Protein AF-A0A0A2WTF6-F1 (afdb_monomer_lite)

Secondary structure (DSSP, 8-state):
------S-HHHHHHHHHHHHHHHHHHHHHGGGSSSHHHHHHHHHHHHHHHHHHHHHHHHH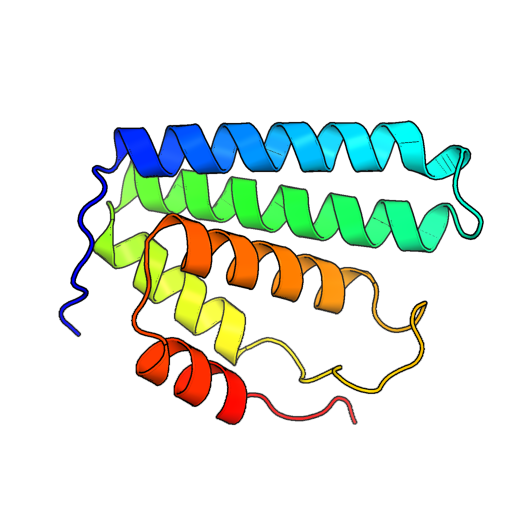-HHHHHHHHHHHHHHS-B-TTS-TTSSHHHHHHHHHHHHHHHHTT--HHHHHHHHHTPPBP-

Structure (mmCIF, N/CA/C/O backbone):
data_AF-A0A0A2WTF6-F1
#
_entry.id   AF-A0A0A2WTF6-F1
#
loop_
_atom_site.group_PDB
_atom_site.id
_atom_site.type_symbol
_atom_site.label_atom_id
_atom_site.label_alt_id
_atom_site.label_comp_id
_atom_site.label_asym_id
_atom_site.label_entity_id
_atom_site.label_seq_id
_atom_site.pdbx_PDB_ins_code
_atom_site.Cartn_x
_atom_site.Cartn_y
_atom_site.Cartn_z
_atom_site.occupancy
_atom_site.B_iso_or_equiv
_atom_site.auth_seq_id
_atom_site.auth_comp_id
_atom_site.auth_asym_id
_atom_site.auth_atom_id
_atom_site.pdbx_PDB_model_num
ATOM 1 N N . MET A 1 1 ? -8.925 -5.329 17.262 1.00 61.53 1 MET A N 1
ATOM 2 C CA . MET A 1 1 ? -7.824 -4.398 17.595 1.00 61.53 1 MET A CA 1
ATOM 3 C C . MET A 1 1 ? -8.378 -3.005 17.417 1.00 61.53 1 MET A C 1
ATOM 5 O O . MET A 1 1 ? -8.997 -2.780 16.392 1.00 61.53 1 MET A O 1
ATOM 9 N N . GLU A 1 2 ? -8.196 -2.115 18.384 1.00 71.44 2 GLU A N 1
ATOM 10 C CA . GLU A 1 2 ? -8.652 -0.728 18.258 1.00 71.44 2 GLU A CA 1
ATOM 11 C C . GLU A 1 2 ? -7.536 0.097 17.601 1.00 71.44 2 GLU A C 1
ATOM 13 O O . GLU A 1 2 ? -6.400 0.121 18.089 1.00 71.44 2 GLU A O 1
ATOM 18 N N . PHE A 1 3 ? -7.826 0.711 16.454 1.00 82.25 3 PHE A N 1
ATOM 19 C CA . PHE A 1 3 ? -6.879 1.565 15.743 1.00 82.25 3 PHE A CA 1
ATOM 20 C C . PHE A 1 3 ? -7.187 3.022 16.073 1.00 82.25 3 PHE A C 1
ATOM 22 O O . PHE A 1 3 ? -8.312 3.477 15.891 1.00 82.25 3 PHE A O 1
ATOM 29 N N . ARG A 1 4 ? -6.187 3.798 16.499 1.00 81.94 4 ARG A N 1
ATOM 30 C CA . ARG A 1 4 ? -6.344 5.256 16.588 1.00 81.94 4 ARG A CA 1
ATOM 31 C C . ARG A 1 4 ? -6.253 5.861 15.189 1.00 81.94 4 ARG A C 1
ATOM 33 O O . ARG A 1 4 ? -5.168 6.227 14.752 1.00 81.94 4 ARG A O 1
ATOM 40 N N . ILE A 1 5 ? -7.387 5.930 14.496 1.00 82.44 5 ILE A N 1
ATOM 41 C CA . ILE A 1 5 ? -7.520 6.557 13.177 1.00 82.44 5 ILE A CA 1
ATOM 42 C C . ILE A 1 5 ? -8.229 7.895 13.368 1.00 82.44 5 ILE A C 1
ATOM 44 O O . ILE A 1 5 ? -9.347 7.942 13.869 1.00 82.44 5 ILE A O 1
ATOM 48 N N . THR A 1 6 ? -7.576 8.989 12.983 1.00 88.31 6 THR A N 1
ATOM 49 C CA . THR A 1 6 ? -8.147 10.342 13.087 1.00 88.31 6 THR A CA 1
ATOM 50 C C . THR A 1 6 ? -8.848 10.798 11.810 1.00 88.31 6 THR A C 1
ATOM 52 O O . THR A 1 6 ? -9.551 11.803 11.838 1.00 88.31 6 THR A O 1
ATOM 55 N N . LEU A 1 7 ? -8.657 10.076 10.701 1.00 94.19 7 LEU A N 1
ATOM 56 C CA . LEU A 1 7 ? -9.278 10.375 9.415 1.00 94.19 7 LEU A CA 1
ATOM 57 C C . LEU A 1 7 ? -10.654 9.724 9.287 1.00 94.19 7 LEU A C 1
ATOM 59 O O . LEU A 1 7 ? -10.848 8.552 9.611 1.00 94.19 7 LEU A O 1
ATOM 63 N N . THR A 1 8 ? -11.585 10.475 8.717 1.00 96.94 8 THR A N 1
ATOM 64 C CA . THR A 1 8 ? -12.895 9.976 8.298 1.00 96.94 8 THR A CA 1
ATOM 65 C C . THR A 1 8 ? -12.785 9.065 7.070 1.00 96.94 8 THR A C 1
ATOM 67 O O . THR A 1 8 ? -11.813 9.120 6.308 1.00 96.94 8 THR A O 1
ATOM 70 N N . THR A 1 9 ? -13.823 8.259 6.816 1.00 97.62 9 THR A N 1
ATOM 71 C CA . THR A 1 9 ? -13.930 7.456 5.585 1.00 97.62 9 THR A CA 1
ATOM 72 C C . THR A 1 9 ? -13.740 8.312 4.332 1.00 97.62 9 THR A C 1
ATOM 74 O O . THR A 1 9 ? -13.001 7.933 3.427 1.00 97.62 9 THR A O 1
ATOM 77 N N . GLU A 1 10 ? -14.361 9.493 4.281 1.00 98.19 10 GLU A N 1
ATOM 78 C CA . GLU A 1 10 ? -14.283 10.390 3.126 1.00 98.19 10 GLU A CA 1
ATOM 79 C C . GLU A 1 10 ? -12.862 10.905 2.874 1.00 98.19 10 GLU A C 1
ATOM 81 O O . GLU A 1 10 ? -12.419 10.961 1.724 1.00 98.19 10 GLU A O 1
ATOM 86 N N . GLU A 1 11 ? -12.127 11.257 3.931 1.00 98.50 11 GLU A N 1
ATOM 87 C CA . GLU A 1 11 ? -10.733 11.699 3.831 1.00 98.50 11 GLU A CA 1
ATOM 88 C C . GLU A 1 11 ? -9.820 10.570 3.356 1.00 98.50 11 GLU A C 1
ATOM 90 O O . GLU A 1 11 ? -9.016 10.779 2.442 1.00 98.50 11 GLU A O 1
ATOM 95 N N . ILE A 1 12 ? -9.993 9.362 3.903 1.00 98.50 12 ILE A N 1
ATOM 96 C CA . ILE A 1 12 ? -9.252 8.167 3.481 1.00 98.50 12 ILE A CA 1
ATOM 97 C C . ILE A 1 12 ? -9.491 7.894 1.994 1.00 98.50 12 ILE A C 1
ATOM 99 O O . ILE A 1 12 ? -8.544 7.761 1.215 1.00 98.50 12 ILE A O 1
ATOM 103 N N . VAL A 1 13 ? -10.753 7.863 1.571 1.00 98.75 13 VAL A N 1
ATOM 104 C CA . VAL A 1 13 ? -11.138 7.599 0.181 1.00 98.75 13 VAL A CA 1
ATOM 105 C C . VAL A 1 13 ? -10.608 8.681 -0.759 1.00 98.75 13 VAL A C 1
ATOM 107 O O . VAL A 1 13 ? -10.114 8.372 -1.848 1.00 98.75 13 VAL A O 1
ATOM 110 N N . ARG A 1 14 ? -10.661 9.955 -0.353 1.00 98.75 14 ARG A N 1
ATOM 111 C CA . ARG A 1 14 ? -10.100 11.075 -1.123 1.00 98.75 14 ARG A CA 1
ATOM 112 C C . ARG A 1 14 ? -8.588 10.924 -1.300 1.00 98.75 14 ARG A C 1
ATOM 114 O O . ARG A 1 14 ? -8.101 11.071 -2.426 1.00 98.75 14 ARG A O 1
ATOM 121 N N . GLY A 1 15 ? -7.864 10.590 -0.231 1.00 98.62 15 GLY A N 1
ATOM 122 C CA . GLY A 1 15 ? -6.421 10.340 -0.263 1.00 98.62 15 GLY A CA 1
ATOM 123 C C . GLY A 1 15 ? -6.052 9.161 -1.167 1.00 98.62 15 GLY A C 1
ATOM 124 O O . GLY A 1 15 ? -5.216 9.294 -2.062 1.00 98.62 15 GLY A O 1
ATOM 125 N N . LEU A 1 16 ? -6.764 8.040 -1.044 1.00 98.81 16 LEU A N 1
ATOM 126 C CA . LEU A 1 16 ? -6.564 6.859 -1.888 1.00 98.81 16 LEU A CA 1
ATOM 127 C C . LEU A 1 16 ? -6.856 7.138 -3.370 1.00 98.81 16 LEU A C 1
ATOM 129 O O . LEU A 1 16 ? -6.086 6.729 -4.241 1.00 98.81 16 LEU A O 1
ATOM 133 N N . LYS A 1 17 ? -7.916 7.896 -3.688 1.00 98.69 17 LYS A N 1
ATOM 134 C CA . LYS A 1 17 ? -8.204 8.343 -5.066 1.00 98.69 17 LYS A CA 1
ATOM 135 C C . LYS A 1 17 ? -7.091 9.241 -5.615 1.00 98.69 17 LYS A C 1
ATOM 137 O O . LYS A 1 17 ? -6.762 9.142 -6.800 1.00 98.69 17 LYS A O 1
ATOM 142 N N . HIS A 1 18 ? -6.497 10.093 -4.778 1.00 98.75 18 HIS A N 1
ATOM 143 C CA . HIS A 1 18 ? -5.346 10.912 -5.155 1.00 98.75 18 HIS A CA 1
ATOM 144 C C . HIS A 1 18 ? -4.107 10.052 -5.454 1.00 98.75 18 HIS A C 1
ATOM 146 O O . HIS A 1 18 ? -3.562 10.149 -6.555 1.00 98.75 18 HIS A O 1
ATOM 152 N N . TYR A 1 19 ? -3.729 9.134 -4.562 1.00 98.81 19 TYR A N 1
ATOM 153 C CA . TYR A 1 19 ? -2.607 8.216 -4.792 1.00 98.81 19 TYR A CA 1
ATOM 154 C C . TYR A 1 19 ? -2.806 7.305 -6.006 1.00 98.81 19 TYR A C 1
ATOM 156 O O . TYR A 1 19 ? -1.882 7.107 -6.797 1.00 98.81 19 TYR A O 1
ATOM 164 N N . ARG A 1 20 ? -4.031 6.819 -6.235 1.00 98.62 20 ARG A N 1
ATOM 165 C CA . ARG A 1 20 ? -4.384 6.051 -7.437 1.00 98.62 20 ARG A CA 1
ATOM 166 C C . ARG A 1 20 ? -4.189 6.860 -8.722 1.00 98.62 20 ARG A C 1
ATOM 168 O O . ARG A 1 20 ? -3.802 6.296 -9.746 1.00 98.62 20 ARG A O 1
ATOM 175 N N . ARG A 1 21 ? -4.458 8.171 -8.693 1.00 98.75 21 ARG A N 1
ATOM 176 C CA . ARG A 1 21 ? -4.220 9.070 -9.834 1.00 98.75 21 ARG A CA 1
ATOM 177 C C . ARG A 1 21 ? -2.727 9.244 -10.103 1.00 98.75 21 ARG A C 1
ATOM 179 O O . ARG A 1 21 ? -2.342 9.151 -11.262 1.00 98.75 21 ARG A O 1
ATOM 186 N N . ILE A 1 22 ? -1.915 9.427 -9.062 1.00 98.62 22 ILE A N 1
ATOM 187 C CA . ILE A 1 22 ? -0.450 9.496 -9.190 1.00 98.62 22 ILE A CA 1
ATOM 188 C C . ILE A 1 22 ? 0.082 8.190 -9.788 1.00 98.62 22 ILE A C 1
ATOM 190 O O . ILE A 1 22 ? 0.763 8.216 -10.802 1.00 98.62 22 ILE A O 1
ATOM 194 N N . ALA A 1 23 ? -0.328 7.035 -9.254 1.00 98.50 23 ALA A N 1
ATOM 195 C CA . ALA A 1 23 ? 0.076 5.737 -9.799 1.00 98.50 23 ALA A CA 1
ATOM 196 C C . ALA A 1 23 ? -0.340 5.563 -11.273 1.00 98.50 23 ALA A C 1
ATOM 198 O O . ALA A 1 23 ? 0.420 5.040 -12.076 1.00 98.50 23 ALA A O 1
ATOM 199 N N . LYS A 1 24 ? -1.521 6.061 -11.673 1.00 98.50 24 LYS A N 1
ATOM 200 C CA . LYS A 1 24 ? -1.923 6.092 -13.091 1.00 98.50 24 LYS A CA 1
ATOM 201 C C . LYS A 1 24 ? -0.983 6.959 -13.938 1.00 98.50 24 LYS A C 1
ATOM 203 O O . LYS A 1 24 ? -0.694 6.586 -15.068 1.00 98.50 24 LYS A O 1
ATOM 208 N N . GLN A 1 25 ? -0.553 8.113 -13.435 1.00 98.62 25 GLN A N 1
ATOM 209 C CA . GLN A 1 25 ? 0.411 8.957 -14.145 1.00 98.62 25 GLN A CA 1
ATOM 210 C C . GLN A 1 25 ? 1.762 8.250 -14.282 1.00 98.62 25 GLN A C 1
ATOM 212 O O . GLN A 1 25 ? 2.339 8.292 -15.362 1.00 98.62 25 GLN A O 1
ATOM 217 N N . ASP A 1 26 ? 2.208 7.537 -13.248 1.00 98.19 26 ASP A N 1
ATOM 218 C CA . ASP A 1 26 ? 3.440 6.744 -13.294 1.00 98.19 26 ASP A CA 1
ATOM 219 C C . ASP A 1 26 ? 3.366 5.643 -14.369 1.00 98.19 26 ASP A C 1
ATOM 221 O O . ASP A 1 26 ? 4.309 5.478 -15.137 1.00 98.19 26 ASP A O 1
ATOM 225 N N . VAL A 1 27 ? 2.219 4.960 -14.511 1.00 98.12 27 VAL A N 1
ATOM 226 C CA . VAL A 1 27 ? 1.980 3.997 -15.610 1.00 98.12 27 VAL A CA 1
ATOM 227 C C . VAL A 1 27 ? 2.123 4.660 -16.981 1.00 98.12 27 VAL A C 1
ATOM 229 O O . VAL A 1 27 ? 2.781 4.118 -17.864 1.00 98.12 27 VAL A O 1
ATOM 232 N N . LEU A 1 28 ? 1.521 5.838 -17.170 1.00 98.25 28 LEU A N 1
ATOM 233 C CA . LEU A 1 28 ? 1.562 6.553 -18.452 1.00 98.25 28 LEU A CA 1
ATOM 234 C C . LEU A 1 28 ? 2.969 7.041 -18.813 1.00 98.25 28 LEU A C 1
ATOM 236 O O . LEU A 1 28 ? 3.284 7.155 -19.993 1.00 98.25 28 LEU A O 1
ATOM 240 N N . ARG A 1 29 ? 3.803 7.313 -17.806 1.00 97.81 29 ARG A N 1
ATOM 241 C CA . ARG A 1 29 ? 5.185 7.780 -17.968 1.00 97.81 29 ARG A CA 1
ATOM 242 C C . ARG A 1 29 ? 6.210 6.652 -18.001 1.00 97.81 29 ARG A C 1
ATOM 244 O O . ARG A 1 29 ? 7.378 6.915 -18.254 1.00 97.81 29 ARG A O 1
ATOM 251 N N . ALA A 1 30 ? 5.798 5.404 -17.778 1.00 97.31 30 ALA A N 1
ATOM 252 C CA . ALA A 1 30 ? 6.695 4.253 -17.794 1.00 97.31 30 ALA A CA 1
ATOM 253 C C . ALA A 1 30 ? 7.571 4.153 -19.066 1.00 97.31 30 ALA A C 1
ATOM 255 O O . ALA A 1 30 ? 8.749 3.844 -18.918 1.00 97.31 30 ALA A O 1
ATOM 256 N N . PRO A 1 31 ? 7.096 4.475 -20.291 1.00 97.81 31 PRO A N 1
ATOM 257 C CA . PRO A 1 31 ? 7.948 4.472 -21.489 1.00 97.81 31 PRO A CA 1
ATOM 258 C C . PRO A 1 31 ? 9.142 5.442 -21.448 1.00 97.81 31 PRO A C 1
ATOM 260 O O . PRO A 1 31 ? 10.071 5.286 -22.233 1.00 97.81 31 PRO A O 1
ATOM 263 N N . GLU A 1 32 ? 9.121 6.438 -20.559 1.00 97.19 32 GLU A N 1
ATOM 264 C CA . GLU A 1 32 ? 10.180 7.443 -20.395 1.00 97.19 32 GLU A CA 1
ATOM 265 C C . GLU A 1 32 ? 11.273 7.000 -19.402 1.00 97.19 32 GLU A C 1
ATOM 267 O O . GLU A 1 32 ? 12.214 7.752 -19.148 1.00 97.19 32 GLU A O 1
ATOM 272 N N . THR A 1 33 ? 11.153 5.814 -18.793 1.00 95.44 33 THR A N 1
ATOM 273 C CA . THR A 1 33 ? 12.066 5.349 -17.738 1.00 95.44 33 THR A CA 1
ATOM 274 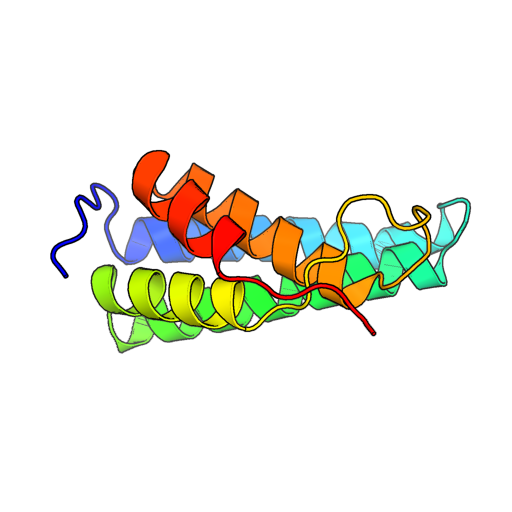C C . THR A 1 33 ? 13.122 4.371 -18.271 1.00 95.44 33 THR A C 1
ATOM 276 O O . THR A 1 33 ? 12.930 3.762 -19.324 1.00 95.44 33 THR A O 1
ATOM 279 N N . PRO A 1 34 ? 14.242 4.160 -17.548 1.00 93.94 34 PRO A N 1
ATOM 280 C CA . PRO A 1 34 ? 15.286 3.220 -17.970 1.00 93.94 34 PRO A CA 1
ATOM 281 C C . PRO A 1 34 ? 14.830 1.756 -18.078 1.00 93.94 34 PRO A C 1
ATOM 283 O O . PRO A 1 34 ? 15.447 0.981 -18.803 1.00 93.94 34 PRO A O 1
ATOM 286 N N . ASN A 1 35 ? 13.768 1.364 -17.361 1.00 95.56 35 ASN A N 1
ATOM 287 C CA . ASN A 1 35 ? 13.199 0.016 -17.420 1.00 95.56 35 ASN A CA 1
ATOM 288 C C . ASN A 1 35 ? 11.658 0.082 -17.468 1.00 95.56 35 ASN A C 1
ATOM 290 O O . ASN A 1 35 ? 10.996 -0.102 -16.439 1.00 95.56 35 ASN A O 1
ATOM 294 N N . PRO A 1 36 ? 11.067 0.366 -18.646 1.00 97.62 36 PRO A N 1
ATOM 295 C CA . PRO A 1 36 ? 9.644 0.677 -18.761 1.00 97.62 36 PRO A CA 1
ATOM 296 C C . PRO A 1 36 ? 8.718 -0.387 -18.176 1.00 97.62 36 PRO A C 1
ATOM 298 O O . PRO A 1 36 ? 7.745 -0.057 -17.502 1.00 97.62 36 PRO A O 1
ATOM 301 N N . GLU A 1 37 ? 9.030 -1.667 -18.381 1.00 97.94 37 GLU A N 1
ATOM 302 C CA . GLU A 1 37 ? 8.189 -2.768 -17.905 1.00 97.94 37 GLU A CA 1
ATOM 303 C C . GLU A 1 37 ? 8.173 -2.858 -16.374 1.00 97.94 37 GLU A C 1
ATOM 305 O O . GLU A 1 37 ? 7.110 -2.987 -15.767 1.00 97.94 37 GLU A O 1
ATOM 310 N N . VAL A 1 38 ? 9.340 -2.731 -15.738 1.00 97.88 38 VAL A N 1
ATOM 311 C CA . VAL A 1 38 ? 9.476 -2.740 -14.272 1.00 97.88 38 VAL A CA 1
ATOM 312 C C . VAL A 1 38 ? 8.712 -1.572 -13.656 1.00 97.88 38 VAL A C 1
ATOM 314 O O . VAL A 1 38 ? 7.929 -1.766 -12.724 1.00 97.88 38 VAL A O 1
ATOM 317 N N . PHE A 1 39 ? 8.877 -0.367 -14.209 1.00 97.88 39 PHE A N 1
ATOM 318 C CA . PHE A 1 39 ? 8.169 0.823 -13.734 1.00 97.88 39 PHE A CA 1
ATOM 319 C C . PHE A 1 39 ? 6.655 0.701 -13.917 1.00 97.88 39 PHE A C 1
ATOM 321 O O . PHE A 1 39 ? 5.901 1.042 -13.001 1.00 97.88 39 PHE A O 1
ATOM 328 N N . ARG A 1 40 ? 6.206 0.179 -15.066 1.00 98.56 40 ARG A N 1
ATOM 329 C CA . ARG A 1 40 ? 4.785 -0.044 -15.339 1.00 98.56 40 ARG A CA 1
ATOM 330 C C . ARG A 1 40 ? 4.181 -1.014 -14.326 1.00 98.56 40 ARG A C 1
ATOM 332 O O . ARG A 1 40 ? 3.230 -0.637 -13.646 1.00 98.56 40 ARG A O 1
ATOM 339 N N . ARG A 1 41 ? 4.771 -2.203 -14.163 1.00 98.62 41 ARG A N 1
ATOM 340 C CA . ARG A 1 41 ? 4.293 -3.248 -13.236 1.00 98.62 41 ARG A CA 1
ATOM 341 C C . ARG A 1 41 ? 4.242 -2.747 -11.792 1.00 98.62 41 ARG A C 1
ATOM 343 O O . ARG A 1 41 ? 3.254 -2.957 -11.091 1.00 98.62 41 ARG A O 1
ATOM 350 N N . HIS A 1 42 ? 5.263 -2.006 -11.359 1.00 98.62 42 HIS A N 1
ATOM 351 C CA . HIS A 1 42 ? 5.285 -1.389 -10.032 1.00 98.62 42 HIS A CA 1
ATOM 352 C C . HIS A 1 42 ? 4.148 -0.367 -9.840 1.00 98.62 42 HIS A C 1
ATOM 354 O O . HIS A 1 42 ? 3.468 -0.350 -8.809 1.00 98.62 42 HIS A O 1
ATOM 360 N N . ALA A 1 43 ? 3.917 0.501 -10.828 1.00 98.69 43 ALA A N 1
ATOM 361 C CA . ALA A 1 43 ? 2.868 1.515 -10.773 1.00 98.69 43 ALA A CA 1
ATOM 362 C C . ALA A 1 43 ? 1.450 0.915 -10.865 1.00 98.69 43 ALA A C 1
ATOM 364 O O . ALA A 1 43 ? 0.544 1.368 -10.158 1.00 98.69 43 ALA A O 1
ATOM 365 N N . GLU A 1 44 ? 1.254 -0.122 -11.678 1.00 98.81 44 GL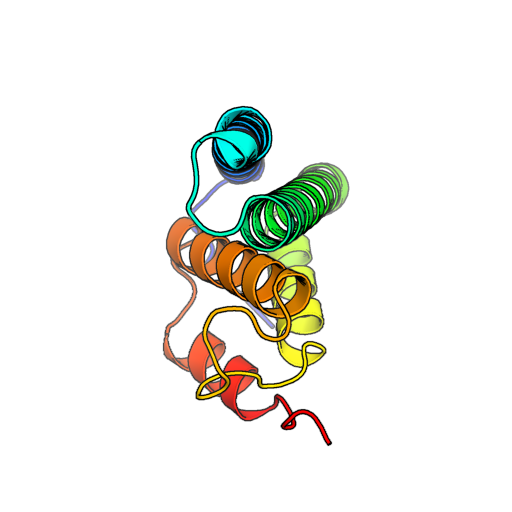U A N 1
ATOM 366 C CA . GLU A 1 44 ? 0.001 -0.882 -11.772 1.00 98.81 44 GLU A CA 1
ATOM 367 C C . GLU A 1 44 ? -0.335 -1.546 -10.437 1.00 98.81 44 GLU A C 1
ATOM 369 O O . GLU A 1 44 ? -1.420 -1.316 -9.898 1.00 98.81 44 GLU A O 1
ATOM 374 N N . ALA A 1 45 ? 0.635 -2.237 -9.837 1.00 98.81 45 ALA A N 1
ATOM 375 C CA . ALA A 1 45 ? 0.491 -2.864 -8.529 1.00 98.81 45 ALA A CA 1
ATOM 376 C C . ALA A 1 45 ? 0.086 -1.857 -7.437 1.00 98.81 45 ALA A C 1
ATOM 378 O O . ALA A 1 45 ? -0.850 -2.098 -6.669 1.00 98.81 45 ALA A O 1
ATOM 379 N N . ARG A 1 46 ? 0.715 -0.671 -7.405 1.00 98.88 46 ARG A N 1
ATOM 380 C CA . ARG A 1 46 ? 0.292 0.412 -6.499 1.00 98.88 46 ARG A CA 1
ATOM 381 C C . ARG A 1 46 ? -1.159 0.818 -6.735 1.00 98.88 46 ARG A C 1
ATOM 383 O O . ARG A 1 46 ? -1.938 0.994 -5.797 1.00 98.88 46 ARG A O 1
ATOM 390 N N . ARG A 1 47 ? -1.521 1.012 -8.004 1.00 98.75 47 ARG A N 1
ATOM 391 C CA . ARG A 1 47 ? -2.843 1.487 -8.416 1.00 98.75 47 ARG A CA 1
ATOM 392 C C . ARG A 1 47 ? -3.951 0.509 -8.026 1.00 98.75 47 ARG A C 1
ATOM 394 O O . ARG A 1 47 ? -5.036 0.964 -7.654 1.00 98.75 47 ARG A O 1
ATOM 401 N N . GLU A 1 48 ? -3.691 -0.790 -8.120 1.00 98.88 48 GLU A N 1
ATOM 402 C CA . GLU A 1 48 ? -4.606 -1.856 -7.704 1.00 98.88 48 GLU A CA 1
ATOM 403 C C . GLU A 1 48 ? -4.823 -1.858 -6.193 1.00 98.88 48 GLU A C 1
ATOM 405 O O . GLU A 1 48 ? -5.972 -1.817 -5.749 1.00 98.88 48 GLU A O 1
ATOM 410 N N . VAL A 1 49 ? -3.745 -1.786 -5.404 1.00 98.88 49 VAL A N 1
ATOM 411 C CA . VAL A 1 49 ? -3.846 -1.698 -3.939 1.00 98.88 49 VAL A CA 1
ATOM 412 C C . VAL A 1 49 ? -4.676 -0.487 -3.525 1.00 98.88 49 VAL A C 1
ATOM 414 O O . VAL A 1 49 ? -5.633 -0.635 -2.770 1.00 98.88 49 VAL A O 1
ATOM 417 N N . TYR A 1 50 ? -4.396 0.705 -4.062 1.00 98.88 50 TYR A N 1
ATOM 418 C CA . TYR A 1 50 ? -5.181 1.897 -3.720 1.00 98.88 50 TYR A CA 1
ATOM 419 C C . TYR A 1 50 ? -6.656 1.779 -4.107 1.00 98.88 50 TYR A C 1
ATOM 421 O O . TYR A 1 50 ? -7.518 2.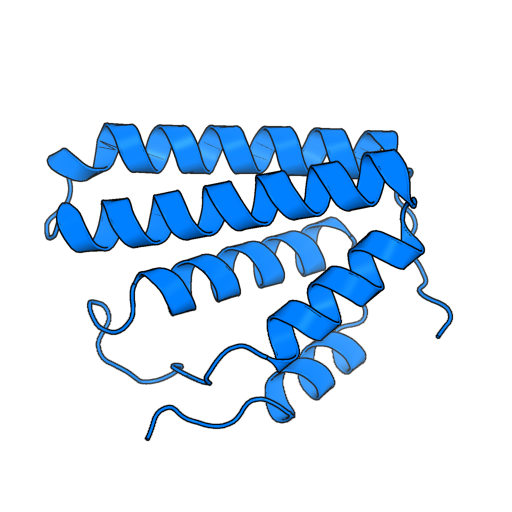272 -3.381 1.00 98.88 50 TYR A O 1
ATOM 429 N N . ALA A 1 51 ? -6.959 1.140 -5.241 1.00 98.81 51 ALA A N 1
ATOM 430 C CA . ALA A 1 51 ? -8.339 0.892 -5.643 1.00 98.81 51 ALA A CA 1
ATOM 431 C C . ALA A 1 51 ? -9.046 -0.028 -4.642 1.00 98.81 51 ALA A C 1
ATOM 433 O O . ALA A 1 51 ? -10.170 0.269 -4.240 1.00 98.81 51 ALA A O 1
ATOM 434 N N . LYS A 1 52 ? -8.372 -1.095 -4.202 1.00 98.81 52 LYS A N 1
ATOM 435 C CA . LYS A 1 52 ? -8.950 -2.054 -3.266 1.00 98.81 52 LYS A CA 1
ATOM 436 C C . LYS A 1 52 ? -9.134 -1.471 -1.867 1.00 98.81 52 LYS A C 1
ATOM 438 O O . LYS A 1 52 ? -10.188 -1.653 -1.272 1.00 98.81 52 LYS A O 1
ATOM 443 N N . LEU A 1 53 ? -8.158 -0.710 -1.373 1.00 98.81 53 LEU A N 1
ATOM 444 C CA . LEU A 1 53 ? -8.286 0.005 -0.103 1.00 98.81 53 LEU A CA 1
ATOM 445 C C . LEU A 1 53 ? -9.445 1.008 -0.137 1.00 98.81 53 LEU A C 1
ATOM 447 O O . LEU A 1 53 ? -10.178 1.118 0.838 1.00 98.81 53 LEU A O 1
ATOM 451 N N . ALA A 1 54 ? -9.639 1.715 -1.257 1.00 98.69 54 ALA A N 1
ATOM 452 C CA . ALA A 1 54 ? -10.743 2.664 -1.381 1.00 98.69 54 ALA A CA 1
ATOM 453 C C . ALA A 1 54 ? -12.095 1.943 -1.345 1.00 98.69 54 ALA A C 1
ATOM 455 O O . ALA A 1 54 ? -12.998 2.401 -0.658 1.00 98.69 54 ALA A O 1
ATOM 456 N N . GLU A 1 55 ? -12.206 0.799 -2.024 1.00 98.75 55 GLU A N 1
ATOM 457 C CA . GLU A 1 55 ? -13.408 -0.039 -1.997 1.00 98.75 55 GLU A CA 1
ATOM 458 C C . GLU A 1 55 ? -13.739 -0.520 -0.575 1.00 98.75 55 GLU A C 1
ATOM 460 O O . GLU A 1 55 ? -14.886 -0.409 -0.147 1.00 98.75 55 GLU A O 1
ATOM 465 N N . VAL A 1 56 ? -12.746 -1.028 0.165 1.00 98.75 56 VAL A N 1
ATOM 466 C CA . VAL A 1 56 ? -12.943 -1.497 1.549 1.00 98.75 56 VAL A CA 1
ATOM 467 C C . VAL A 1 56 ? -13.318 -0.330 2.461 1.00 98.75 56 VAL A C 1
ATOM 469 O O . VAL A 1 56 ? -14.267 -0.441 3.229 1.00 98.75 56 VAL A O 1
ATOM 472 N N . ALA A 1 57 ? -12.642 0.816 2.344 1.00 98.25 57 ALA A N 1
ATOM 473 C CA . ALA A 1 57 ? -12.974 1.998 3.136 1.00 98.25 57 ALA A CA 1
ATOM 474 C C . ALA A 1 57 ? -14.409 2.483 2.869 1.00 98.25 57 ALA A C 1
ATOM 476 O O . ALA A 1 57 ? -15.136 2.769 3.816 1.00 98.25 57 ALA A O 1
ATOM 477 N N . GLU A 1 58 ? -14.830 2.548 1.599 1.00 98.25 58 GLU A N 1
ATOM 478 C CA . GLU A 1 58 ? -16.187 2.963 1.211 1.00 98.25 58 GLU A CA 1
ATOM 479 C C . GLU A 1 58 ? -17.265 2.004 1.744 1.00 98.25 58 GLU A C 1
ATOM 481 O O . GLU A 1 58 ? -18.343 2.460 2.119 1.00 98.25 58 GLU A O 1
ATOM 486 N N . LYS A 1 59 ? -16.992 0.693 1.787 1.00 98.38 59 LYS A N 1
ATOM 487 C CA . LYS A 1 59 ? -17.972 -0.330 2.191 1.00 98.38 59 LYS A CA 1
ATOM 488 C C . LYS A 1 59 ? -18.012 -0.602 3.692 1.00 98.38 59 LYS A C 1
ATOM 490 O O . LYS A 1 59 ? -19.086 -0.831 4.239 1.00 98.38 59 LYS A O 1
ATOM 495 N N . GLU A 1 60 ? -16.851 -0.630 4.332 1.00 97.88 60 GLU A N 1
ATOM 496 C CA . GLU A 1 60 ? -16.667 -1.209 5.669 1.00 97.88 60 GLU A CA 1
ATOM 497 C C . GLU A 1 60 ? -16.082 -0.203 6.672 1.00 97.88 60 GLU A C 1
ATOM 499 O O . GLU A 1 60 ? -16.054 -0.458 7.875 1.00 97.88 60 GLU A O 1
ATOM 504 N N . GLY A 1 61 ? -15.658 0.972 6.201 1.00 96.38 61 GLY A N 1
ATOM 505 C CA . GLY A 1 61 ? -15.192 2.065 7.044 1.00 96.38 61 GLY A CA 1
ATOM 506 C C . GLY A 1 61 ? -13.708 1.999 7.433 1.00 96.38 61 GLY A C 1
ATOM 507 O O . GLY A 1 61 ? -12.951 1.151 6.947 1.00 96.38 61 GLY A O 1
ATOM 508 N N . PRO A 1 62 ? -13.256 2.935 8.292 1.00 96.38 62 PRO A N 1
ATOM 509 C CA . PRO A 1 62 ? -11.836 3.189 8.534 1.00 96.38 62 PRO A CA 1
ATOM 510 C C . PRO A 1 62 ? -11.099 2.023 9.199 1.00 96.38 62 PRO A C 1
ATOM 512 O O . PRO A 1 62 ? -10.009 1.657 8.774 1.00 96.38 62 PRO A O 1
ATOM 515 N N . GLU A 1 63 ? -11.680 1.407 10.227 1.00 95.94 63 GLU A N 1
ATOM 516 C CA . GLU A 1 63 ? -11.018 0.309 10.942 1.00 95.94 63 GLU A CA 1
ATOM 517 C C . GLU A 1 63 ? -10.836 -0.927 10.056 1.00 95.94 63 GLU A C 1
ATOM 519 O O . GLU A 1 63 ? -9.765 -1.540 10.058 1.00 95.94 63 GLU A O 1
ATOM 524 N N . ALA A 1 64 ? -11.850 -1.250 9.248 1.00 97.00 64 ALA A N 1
ATOM 525 C CA . ALA A 1 64 ? -11.824 -2.388 8.339 1.00 97.00 64 ALA A CA 1
ATOM 526 C C . ALA A 1 64 ? -10.732 -2.241 7.273 1.00 97.00 64 ALA A C 1
ATOM 528 O O . ALA A 1 64 ? -9.955 -3.171 7.055 1.00 97.00 64 ALA A O 1
ATOM 529 N N . VAL A 1 65 ? -10.591 -1.058 6.661 1.00 98.31 65 VAL A N 1
ATOM 530 C CA . VAL A 1 65 ? -9.529 -0.834 5.665 1.00 98.31 65 VAL A CA 1
ATOM 531 C C . VAL A 1 65 ? -8.129 -0.913 6.280 1.00 98.31 65 VAL A C 1
ATOM 533 O O . VAL A 1 65 ? -7.206 -1.402 5.627 1.00 98.31 65 VAL A O 1
ATOM 536 N N . VAL A 1 66 ? -7.948 -0.499 7.540 1.00 97.94 66 VAL A N 1
ATOM 537 C CA . VAL A 1 66 ? -6.657 -0.637 8.236 1.00 97.94 66 VAL A CA 1
ATOM 538 C C . VAL A 1 66 ? -6.336 -2.093 8.535 1.00 97.94 66 VAL A C 1
ATOM 540 O O . VAL A 1 66 ? -5.212 -2.530 8.273 1.00 97.94 66 VAL A O 1
ATOM 543 N N . GLN A 1 67 ? -7.311 -2.854 9.034 1.00 97.75 67 GLN A N 1
ATOM 544 C CA . GLN A 1 67 ? -7.145 -4.287 9.260 1.00 97.75 67 GLN A CA 1
ATOM 545 C C . GLN A 1 67 ? -6.802 -5.006 7.948 1.00 97.75 67 GLN A C 1
ATOM 547 O O . GLN A 1 67 ? -5.798 -5.716 7.891 1.00 97.75 67 GLN A O 1
ATOM 552 N N . TYR A 1 68 ? -7.564 -4.741 6.884 1.00 98.50 68 TYR A N 1
ATOM 553 C CA . TYR A 1 68 ? -7.325 -5.293 5.553 1.00 98.50 68 TYR A CA 1
ATOM 554 C C . TYR A 1 68 ? -5.920 -4.949 5.032 1.00 98.50 68 TYR A C 1
ATOM 556 O O . TYR A 1 68 ? -5.194 -5.822 4.559 1.00 98.50 68 TYR A O 1
ATOM 564 N N . ALA A 1 69 ? -5.490 -3.688 5.158 1.00 98.50 69 ALA A N 1
ATOM 565 C CA . ALA A 1 69 ? -4.159 -3.263 4.732 1.00 98.50 69 ALA A CA 1
ATOM 566 C C . ALA A 1 69 ? -3.042 -3.982 5.507 1.00 98.50 69 ALA A C 1
ATOM 568 O O . ALA A 1 69 ? -2.035 -4.372 4.918 1.00 98.50 69 ALA A O 1
ATOM 569 N N . LEU A 1 70 ? -3.209 -4.183 6.818 1.00 98.31 70 LEU A N 1
ATOM 570 C CA . LEU A 1 70 ? -2.246 -4.905 7.652 1.00 98.31 70 LEU A CA 1
ATOM 571 C C . LEU A 1 70 ? -2.172 -6.393 7.307 1.00 98.31 70 LEU A C 1
ATOM 573 O O . LEU A 1 70 ? -1.080 -6.957 7.292 1.00 98.31 70 LEU A O 1
ATOM 577 N N . GLU A 1 71 ? -3.308 -7.033 7.044 1.00 98.06 71 GLU A N 1
ATOM 578 C CA . GLU A 1 71 ? -3.363 -8.428 6.600 1.00 98.06 71 GLU A CA 1
ATOM 579 C C . GLU A 1 71 ? -2.683 -8.605 5.246 1.00 98.06 71 GLU A C 1
ATOM 581 O O . GLU A 1 71 ? -1.784 -9.440 5.120 1.00 98.06 71 GLU A O 1
ATOM 586 N N . LEU A 1 72 ? -3.025 -7.751 4.275 1.00 98.25 72 LEU A N 1
ATOM 587 C CA . LEU A 1 72 ? -2.380 -7.751 2.969 1.00 98.25 72 LEU A CA 1
ATOM 588 C C . LEU A 1 72 ? -0.869 -7.548 3.117 1.00 98.25 72 LEU A C 1
ATOM 590 O O . LEU A 1 72 ? -0.092 -8.336 2.587 1.00 98.25 72 LEU A O 1
ATOM 594 N N . TYR A 1 73 ? -0.434 -6.571 3.912 1.00 98.12 73 TYR A N 1
ATOM 595 C CA . TYR A 1 73 ? 0.986 -6.298 4.129 1.00 98.12 73 TYR A CA 1
ATOM 596 C C . TYR A 1 73 ? 1.743 -7.482 4.742 1.00 98.12 73 TYR A C 1
ATOM 598 O O . TYR A 1 73 ? 2.837 -7.808 4.288 1.00 98.12 73 TYR A O 1
ATOM 606 N N . ARG A 1 74 ? 1.161 -8.165 5.737 1.00 97.69 74 ARG A N 1
ATOM 607 C CA . ARG A 1 74 ? 1.752 -9.374 6.343 1.00 97.69 74 ARG A CA 1
ATOM 608 C C . ARG A 1 74 ? 1.857 -10.535 5.355 1.00 97.69 74 ARG A C 1
ATOM 610 O O . ARG A 1 74 ? 2.760 -11.353 5.495 1.00 97.69 74 ARG A O 1
ATOM 617 N N . SER A 1 75 ? 0.943 -10.610 4.387 1.00 96.81 75 SER A N 1
ATOM 618 C CA . SER A 1 75 ? 0.940 -11.661 3.366 1.00 96.81 75 SER A CA 1
ATOM 619 C C . SER A 1 75 ? 2.002 -11.465 2.277 1.00 96.81 75 SER A C 1
ATOM 621 O O . SER A 1 75 ? 2.348 -12.423 1.590 1.00 96.81 75 SER A O 1
ATOM 623 N N . LEU A 1 76 ? 2.550 -10.251 2.128 1.00 96.94 76 LEU A N 1
ATOM 624 C CA . LEU A 1 76 ? 3.553 -9.968 1.104 1.00 96.94 76 LEU A CA 1
ATOM 625 C C . LEU A 1 76 ? 4.902 -10.618 1.434 1.00 96.94 76 LEU A C 1
ATOM 627 O O . LEU A 1 76 ? 5.420 -10.405 2.538 1.00 96.94 76 LEU A O 1
ATOM 631 N N . PRO A 1 77 ? 5.554 -11.286 0.465 1.00 96.56 77 PRO A N 1
ATOM 632 C CA . PRO A 1 77 ? 6.934 -11.721 0.623 1.00 96.56 77 PRO A CA 1
ATOM 633 C C . PRO A 1 77 ? 7.862 -10.546 0.953 1.00 96.56 77 PRO A C 1
ATOM 635 O O . PRO A 1 77 ? 7.701 -9.431 0.452 1.00 96.56 77 PRO A O 1
ATOM 638 N N . PHE A 1 78 ? 8.839 -10.777 1.819 1.00 95.38 78 PHE A N 1
ATOM 639 C CA . PHE A 1 78 ? 9.844 -9.803 2.214 1.00 95.38 78 PHE A CA 1
ATOM 640 C C . PHE A 1 78 ? 10.937 -9.744 1.142 1.00 95.38 78 PHE A C 1
ATOM 642 O O . PHE A 1 78 ? 11.789 -10.622 1.054 1.00 95.38 78 PHE A O 1
ATOM 649 N N . VAL A 1 79 ? 10.900 -8.692 0.322 1.00 95.50 79 VAL A N 1
ATOM 650 C CA . VAL A 1 79 ? 11.808 -8.496 -0.827 1.00 95.50 79 VAL A CA 1
ATOM 651 C C . VAL A 1 79 ? 12.802 -7.347 -0.614 1.00 95.50 79 VAL A C 1
ATOM 653 O O . VAL A 1 79 ? 13.505 -6.941 -1.542 1.00 95.50 79 VAL A O 1
ATOM 656 N N . THR A 1 80 ? 12.885 -6.794 0.602 1.00 89.12 80 THR A N 1
ATOM 657 C CA . THR A 1 80 ? 13.888 -5.767 0.931 1.00 89.12 80 THR A CA 1
ATOM 658 C C . THR A 1 80 ? 15.296 -6.348 0.760 1.00 89.12 80 THR A C 1
ATOM 660 O O . THR A 1 80 ? 15.588 -7.416 1.289 1.00 89.12 80 THR A O 1
ATOM 663 N N . GLY A 1 81 ? 16.173 -5.630 0.054 1.00 90.88 81 GLY A N 1
ATOM 664 C CA . GLY A 1 81 ? 17.548 -6.063 -0.228 1.00 90.88 81 GLY A CA 1
ATOM 665 C C . GLY A 1 81 ? 17.722 -6.820 -1.550 1.00 90.88 81 GLY A C 1
ATOM 666 O O . GLY A 1 81 ? 18.851 -7.096 -1.937 1.00 90.88 81 GLY A O 1
ATOM 667 N N . THR A 1 82 ? 16.632 -7.116 -2.266 1.00 95.06 82 THR A N 1
ATOM 668 C CA . THR A 1 82 ? 16.690 -7.651 -3.639 1.00 95.06 82 THR A CA 1
ATOM 669 C C . THR A 1 82 ? 17.032 -6.548 -4.661 1.00 95.06 82 THR A C 1
ATOM 671 O O . THR A 1 82 ? 16.751 -5.374 -4.380 1.00 95.06 82 THR A O 1
ATOM 674 N N . PRO A 1 83 ? 17.597 -6.888 -5.844 1.00 95.56 83 PRO A N 1
ATOM 675 C CA . PRO A 1 83 ? 17.882 -5.929 -6.922 1.00 95.56 83 PRO A CA 1
ATOM 676 C C . PRO A 1 83 ? 16.675 -5.062 -7.270 1.00 95.56 83 PRO A C 1
ATOM 678 O O . PRO A 1 83 ? 15.549 -5.534 -7.152 1.00 95.56 83 PRO A O 1
ATOM 681 N N . GLU A 1 84 ? 16.880 -3.807 -7.678 1.00 88.44 84 GLU A N 1
ATOM 682 C CA . GLU A 1 84 ? 15.806 -2.818 -7.880 1.00 88.44 84 GLU A CA 1
ATOM 683 C C . GLU A 1 84 ? 14.688 -3.319 -8.806 1.00 88.44 84 GLU A C 1
ATOM 685 O O . GLU A 1 84 ? 13.512 -3.222 -8.454 1.00 88.44 84 GLU A O 1
ATOM 690 N N . ASP A 1 85 ? 15.067 -3.945 -9.915 1.00 94.12 85 ASP A N 1
ATOM 691 C CA . ASP A 1 85 ? 14.198 -4.514 -10.944 1.00 94.12 85 ASP A CA 1
ATOM 692 C C . ASP A 1 85 ? 13.548 -5.854 -10.565 1.00 94.12 85 ASP A C 1
ATOM 694 O O . ASP A 1 85 ? 12.612 -6.297 -11.235 1.00 94.12 85 ASP A O 1
ATOM 698 N N . ALA A 1 86 ? 13.989 -6.487 -9.476 1.00 95.75 86 ALA A N 1
ATOM 699 C CA . ALA A 1 86 ? 13.389 -7.712 -8.972 1.00 95.75 86 ALA A CA 1
ATOM 700 C C . ALA A 1 86 ? 12.045 -7.438 -8.277 1.00 95.75 86 ALA A C 1
ATOM 702 O O . ALA A 1 86 ? 11.911 -6.508 -7.476 1.00 95.75 86 ALA A O 1
ATOM 703 N N . TYR A 1 87 ? 11.067 -8.309 -8.540 1.00 97.50 87 TYR A N 1
ATOM 704 C CA . TYR A 1 87 ? 9.737 -8.313 -7.915 1.00 97.50 87 TYR A CA 1
ATOM 705 C C . TYR A 1 87 ? 9.000 -6.954 -7.952 1.00 97.50 87 TYR A C 1
ATOM 707 O O . TYR A 1 87 ? 8.529 -6.491 -6.904 1.00 97.50 87 TYR A O 1
ATOM 715 N N . PRO A 1 88 ? 8.880 -6.296 -9.125 1.00 97.75 88 PRO A N 1
ATOM 716 C CA . PRO A 1 88 ? 8.322 -4.948 -9.218 1.00 97.75 88 PRO A CA 1
ATOM 717 C C . PRO A 1 88 ? 6.899 -4.848 -8.664 1.00 97.75 88 PRO A C 1
ATOM 719 O O . PRO A 1 88 ? 6.566 -3.848 -8.030 1.00 97.75 88 PRO A O 1
ATOM 722 N N . GLU A 1 89 ? 6.070 -5.883 -8.820 1.00 98.38 89 GLU A N 1
ATOM 723 C CA . GLU A 1 89 ? 4.718 -5.891 -8.260 1.00 98.38 89 GLU A CA 1
ATOM 724 C C . GLU A 1 89 ? 4.714 -5.963 -6.742 1.00 98.38 89 GLU A C 1
ATOM 726 O O . GLU A 1 89 ? 4.008 -5.183 -6.111 1.00 98.38 89 GLU A O 1
ATOM 731 N N . ILE A 1 90 ? 5.508 -6.856 -6.140 1.00 98.25 90 ILE A N 1
ATOM 732 C CA . ILE A 1 90 ? 5.563 -6.996 -4.676 1.00 98.25 90 ILE A CA 1
ATOM 733 C C . ILE A 1 90 ? 6.043 -5.680 -4.063 1.00 98.25 90 ILE A C 1
ATOM 735 O O . ILE A 1 90 ? 5.446 -5.187 -3.106 1.00 98.25 90 ILE A O 1
ATOM 739 N N . LYS A 1 91 ? 7.071 -5.066 -4.660 1.00 98.25 91 LYS A N 1
ATOM 740 C CA . LYS A 1 91 ? 7.575 -3.754 -4.237 1.00 98.25 91 LYS A CA 1
ATOM 741 C C . LYS A 1 91 ? 6.542 -2.646 -4.423 1.00 98.25 91 LYS A C 1
ATOM 743 O O . LYS A 1 91 ? 6.409 -1.796 -3.547 1.00 98.25 91 LYS A O 1
ATOM 748 N N . GLY A 1 92 ? 5.765 -2.682 -5.506 1.00 98.44 92 GLY A N 1
ATOM 749 C CA . GLY A 1 92 ? 4.666 -1.747 -5.741 1.00 98.44 92 GLY A CA 1
ATOM 750 C C . GLY A 1 92 ? 3.549 -1.879 -4.705 1.00 98.44 92 GLY A C 1
ATOM 751 O O . GLY A 1 92 ? 3.085 -0.874 -4.164 1.00 98.44 92 GLY A O 1
ATOM 752 N N . GLN A 1 93 ? 3.151 -3.108 -4.370 1.00 98.75 93 GLN A N 1
ATOM 753 C CA . GLN A 1 93 ? 2.149 -3.376 -3.334 1.00 98.75 93 GLN A CA 1
ATOM 754 C C . GLN A 1 93 ? 2.644 -2.930 -1.953 1.00 98.75 93 GLN A C 1
ATOM 756 O O . GLN A 1 93 ? 1.932 -2.216 -1.245 1.00 98.75 93 GLN A O 1
ATOM 761 N N . GLU A 1 94 ? 3.886 -3.274 -1.598 1.00 98.31 94 GLU A N 1
ATOM 762 C CA . GLU A 1 94 ? 4.545 -2.817 -0.371 1.00 98.31 94 GLU A CA 1
ATOM 763 C C . GLU A 1 94 ? 4.586 -1.286 -0.299 1.00 98.31 94 GLU A C 1
ATOM 765 O O . GLU A 1 94 ? 4.171 -0.708 0.705 1.00 98.31 94 GLU A O 1
ATOM 770 N N . ASN A 1 95 ? 5.000 -0.616 -1.377 1.00 98.50 95 ASN A N 1
ATOM 771 C CA . ASN A 1 95 ? 5.050 0.841 -1.435 1.00 98.50 95 ASN A CA 1
ATOM 772 C C . ASN A 1 95 ? 3.666 1.481 -1.254 1.00 98.50 95 ASN A C 1
ATOM 774 O O . ASN A 1 95 ? 3.532 2.472 -0.535 1.00 98.50 95 ASN A O 1
ATOM 778 N N . ALA A 1 96 ? 2.626 0.914 -1.869 1.00 98.81 96 ALA A N 1
ATOM 779 C CA . ALA A 1 96 ? 1.270 1.420 -1.706 1.00 98.81 96 ALA A CA 1
ATOM 780 C C . ALA A 1 96 ? 0.775 1.318 -0.262 1.00 98.81 96 ALA A C 1
ATOM 782 O O . ALA A 1 96 ? 0.197 2.278 0.251 1.00 98.81 96 ALA A O 1
ATOM 783 N N . LEU A 1 97 ? 1.040 0.189 0.396 1.00 98.75 97 LEU A N 1
ATOM 784 C CA . LEU A 1 97 ? 0.658 -0.044 1.788 1.00 98.75 97 LEU A CA 1
ATOM 785 C C . LEU A 1 97 ? 1.435 0.859 2.748 1.00 98.75 97 LEU A C 1
ATOM 787 O O . LEU A 1 97 ? 0.828 1.469 3.622 1.00 98.75 97 LEU A O 1
ATOM 791 N N . GLU A 1 98 ? 2.742 1.032 2.545 1.00 98.31 98 GLU A N 1
ATOM 792 C CA . GLU A 1 98 ? 3.558 1.958 3.340 1.00 98.31 98 GLU A CA 1
ATOM 793 C C . GLU A 1 98 ? 3.058 3.402 3.225 1.00 98.31 98 GLU A C 1
ATOM 795 O O . GLU A 1 98 ? 2.869 4.077 4.239 1.00 98.31 98 GLU A O 1
ATOM 800 N N . ASN A 1 99 ? 2.756 3.861 2.007 1.00 98.69 99 ASN A N 1
ATOM 801 C CA . ASN A 1 99 ? 2.174 5.186 1.786 1.00 98.69 99 ASN A CA 1
ATOM 802 C C . ASN A 1 99 ? 0.796 5.323 2.449 1.00 98.69 99 ASN A C 1
ATOM 804 O O . ASN A 1 99 ? 0.489 6.367 3.022 1.00 98.69 99 ASN A O 1
ATOM 808 N N . PHE A 1 100 ? -0.031 4.275 2.409 1.00 98.62 100 PHE A N 1
ATOM 809 C CA . PHE A 1 100 ? -1.320 4.267 3.096 1.00 98.62 100 PHE A CA 1
ATOM 810 C C . PHE A 1 100 ? -1.159 4.365 4.619 1.00 98.62 100 PHE A C 1
ATOM 812 O O . PHE A 1 100 ? -1.822 5.190 5.243 1.00 98.62 100 PHE A O 1
ATOM 819 N N . PHE A 1 101 ? -0.244 3.596 5.217 1.00 98.12 101 PHE A N 1
ATOM 820 C CA . PHE A 1 101 ? 0.036 3.651 6.655 1.00 98.12 101 PHE A CA 1
ATOM 821 C C . PHE A 1 101 ? 0.530 5.027 7.103 1.00 98.12 101 PHE A C 1
ATOM 823 O O . PHE A 1 101 ? 0.138 5.497 8.170 1.00 98.12 101 PHE A O 1
ATOM 830 N N . LEU A 1 102 ? 1.355 5.686 6.284 1.00 97.25 102 LEU A N 1
ATOM 831 C CA . LEU A 1 102 ? 1.778 7.064 6.528 1.00 97.25 102 LEU A CA 1
ATOM 832 C C . LEU A 1 102 ? 0.595 8.035 6.465 1.00 97.25 102 LEU A C 1
ATOM 834 O O . LEU A 1 102 ? 0.444 8.861 7.360 1.00 97.25 102 LEU A O 1
ATOM 838 N N . MET A 1 103 ? -0.260 7.908 5.446 1.00 97.38 103 MET A N 1
ATOM 839 C CA . MET A 1 103 ? -1.429 8.771 5.252 1.00 97.38 103 MET A CA 1
ATOM 840 C C . MET A 1 103 ? -2.383 8.742 6.452 1.00 97.38 103 MET A C 1
ATOM 842 O O . MET A 1 103 ? -2.854 9.792 6.871 1.00 97.38 103 MET A O 1
ATOM 846 N N . ILE A 1 104 ? -2.653 7.562 7.016 1.00 96.69 104 ILE A N 1
ATOM 847 C CA . ILE A 1 104 ? -3.565 7.408 8.164 1.00 96.69 104 ILE A CA 1
ATOM 848 C C . ILE A 1 104 ? -2.893 7.631 9.526 1.00 96.69 104 ILE A C 1
ATOM 850 O O . ILE A 1 104 ? -3.561 7.519 10.552 1.00 96.69 104 ILE A O 1
ATOM 854 N N . GLY A 1 105 ? -1.579 7.878 9.559 1.00 95.94 105 GLY A N 1
ATOM 855 C CA . GLY A 1 105 ? -0.826 8.020 10.805 1.00 95.94 105 GLY A CA 1
ATOM 85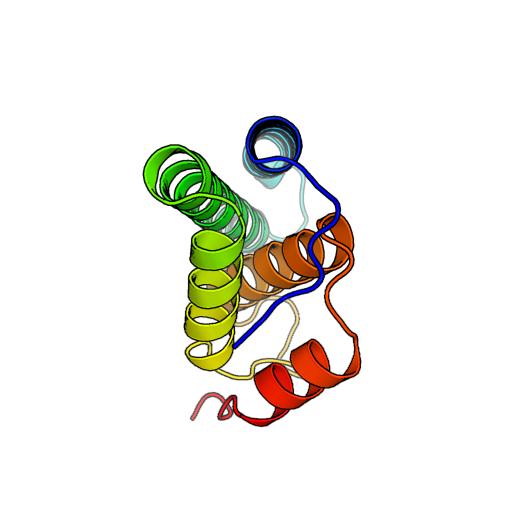6 C C . GLY A 1 105 ? -0.753 6.735 11.639 1.00 95.94 105 GLY A C 1
ATOM 857 O O . GLY A 1 105 ? -0.837 6.799 12.865 1.00 95.94 105 GLY A O 1
ATOM 858 N N . LEU A 1 106 ? -0.615 5.567 10.998 1.00 96.06 106 LEU A N 1
ATOM 859 C CA . LEU A 1 106 ? -0.556 4.280 11.698 1.00 96.06 106 LEU A CA 1
ATOM 860 C C . LEU A 1 106 ? 0.599 4.252 12.713 1.00 96.06 106 LEU A C 1
ATOM 862 O O . LEU A 1 106 ? 1.719 4.659 12.397 1.00 96.06 106 LEU A O 1
ATOM 866 N N . ASP A 1 107 ? 0.351 3.684 13.900 1.00 95.19 107 ASP A N 1
ATOM 867 C CA . ASP A 1 107 ? 1.378 3.495 14.931 1.00 95.19 107 ASP A CA 1
ATOM 868 C C . ASP A 1 107 ? 2.635 2.805 14.342 1.00 95.19 107 ASP A C 1
ATOM 870 O O . ASP A 1 107 ? 2.556 1.663 13.858 1.00 95.19 107 ASP A O 1
ATOM 874 N N . PRO A 1 108 ? 3.820 3.448 14.416 1.00 93.94 108 PRO A N 1
ATOM 875 C CA . PRO A 1 108 ? 5.070 2.882 13.922 1.00 93.94 108 PRO A CA 1
ATOM 876 C C . PRO A 1 108 ? 5.410 1.507 14.507 1.00 93.94 108 PRO A C 1
ATOM 878 O O . PRO A 1 108 ? 6.044 0.694 13.827 1.00 93.94 108 PRO A O 1
ATOM 881 N N . LYS A 1 109 ? 5.007 1.221 15.753 1.00 95.12 109 LYS A N 1
ATOM 882 C CA . LYS A 1 109 ? 5.197 -0.090 16.383 1.00 95.12 109 LYS A CA 1
ATOM 883 C C . LYS A 1 109 ? 4.382 -1.147 15.654 1.00 95.12 109 LYS A C 1
ATOM 885 O O . LYS A 1 109 ? 4.942 -2.173 15.282 1.00 95.12 109 LYS A O 1
ATOM 890 N N . LEU A 1 110 ? 3.101 -0.888 15.400 1.00 94.75 110 LEU A N 1
ATOM 891 C CA . LEU A 1 110 ? 2.227 -1.835 14.714 1.00 94.75 110 LEU A CA 1
ATOM 892 C C . LEU A 1 110 ? 2.706 -2.110 13.286 1.00 94.75 110 LEU A C 1
ATOM 894 O O . LEU A 1 110 ? 2.800 -3.268 12.877 1.00 94.75 110 LEU A O 1
ATOM 898 N N . ARG A 1 111 ? 3.100 -1.055 12.566 1.00 95.00 111 ARG A N 1
ATOM 899 C CA . ARG A 1 111 ? 3.706 -1.171 11.235 1.00 95.00 111 ARG A CA 1
ATOM 900 C C . ARG A 1 111 ? 4.963 -2.045 11.253 1.00 95.00 111 ARG A C 1
ATOM 902 O O . ARG A 1 111 ? 5.115 -2.941 10.425 1.00 95.00 111 ARG A O 1
ATOM 909 N N . ARG A 1 112 ? 5.860 -1.824 12.221 1.00 95.50 112 ARG A N 1
ATOM 910 C CA . ARG A 1 112 ? 7.100 -2.603 12.369 1.00 95.50 112 ARG A CA 1
ATOM 911 C C . ARG A 1 112 ? 6.828 -4.072 12.683 1.00 95.50 112 ARG A C 1
ATOM 913 O O . ARG A 1 112 ? 7.494 -4.930 12.113 1.00 95.50 112 ARG A O 1
ATOM 920 N N . GLU A 1 113 ? 5.879 -4.367 13.565 1.00 96.06 113 GLU A N 1
ATOM 921 C CA . GLU A 1 113 ? 5.524 -5.754 13.886 1.00 96.06 113 GLU A CA 1
ATOM 922 C C . GLU A 1 113 ? 4.887 -6.466 12.685 1.00 96.06 113 GLU A C 1
ATOM 924 O O . GLU A 1 113 ? 5.244 -7.603 12.389 1.00 96.06 113 GLU A O 1
ATOM 929 N N . ALA A 1 114 ? 4.032 -5.781 11.916 1.00 95.94 114 ALA A N 1
ATOM 930 C CA . ALA A 1 114 ? 3.501 -6.329 10.669 1.00 95.94 114 ALA A CA 1
ATOM 931 C C . ALA A 1 114 ? 4.613 -6.619 9.643 1.00 95.94 114 ALA A C 1
ATOM 933 O O . ALA A 1 114 ? 4.580 -7.657 8.988 1.00 95.94 114 ALA A O 1
ATOM 934 N N . ARG A 1 115 ? 5.635 -5.754 9.554 1.00 95.12 115 ARG A N 1
ATOM 935 C CA . ARG A 1 115 ? 6.786 -5.959 8.661 1.00 95.12 115 ARG A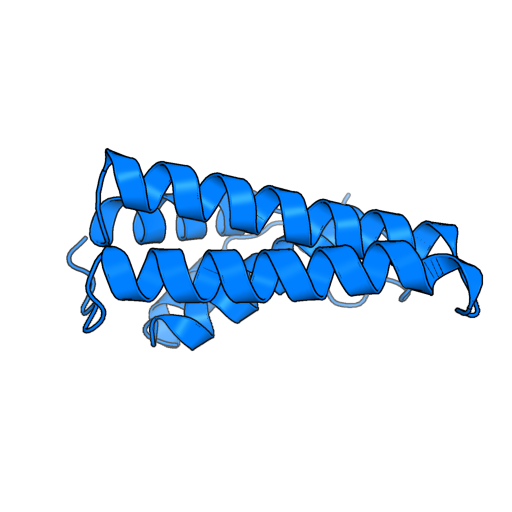 CA 1
ATOM 936 C C . ARG A 1 115 ? 7.627 -7.168 9.061 1.00 95.12 115 ARG A C 1
ATOM 938 O O . ARG A 1 115 ? 8.005 -7.946 8.194 1.00 95.12 115 ARG A O 1
ATOM 945 N N . LYS A 1 116 ? 7.906 -7.335 10.358 1.00 95.06 116 LYS A N 1
ATOM 946 C CA . LYS A 1 116 ? 8.684 -8.470 10.891 1.00 95.06 116 LYS A CA 1
ATOM 947 C C . LYS A 1 116 ? 8.024 -9.828 10.650 1.00 95.06 116 LYS A C 1
ATOM 949 O O . LYS A 1 116 ? 8.724 -10.830 10.612 1.00 95.06 116 LYS A O 1
ATOM 954 N N . ALA A 1 117 ? 6.698 -9.867 10.523 1.00 94.44 117 ALA A N 1
ATOM 955 C CA . ALA A 1 117 ? 5.959 -11.105 10.291 1.00 94.44 117 ALA A CA 1
ATOM 956 C C . ALA A 1 117 ? 6.099 -11.645 8.854 1.00 94.44 117 ALA A C 1
ATOM 958 O O . ALA A 1 117 ? 5.724 -12.788 8.596 1.00 94.44 117 ALA A O 1
ATOM 959 N N . ARG A 1 118 ? 6.619 -10.838 7.918 1.00 95.56 118 ARG A N 1
ATOM 960 C CA . ARG A 1 118 ? 6.779 -11.221 6.511 1.00 95.56 118 ARG A CA 1
ATOM 961 C C . ARG A 1 118 ? 7.963 -12.169 6.345 1.00 95.56 118 ARG A C 1
ATOM 963 O O . ARG A 1 118 ? 9.029 -11.952 6.918 1.00 95.56 118 ARG A O 1
ATOM 970 N N . LYS A 1 119 ? 7.782 -13.202 5.524 1.00 93.44 119 LYS A N 1
ATOM 971 C CA . LYS A 1 119 ? 8.832 -14.175 5.192 1.00 93.44 119 LYS A CA 1
ATOM 972 C C . LYS A 1 119 ? 9.579 -13.754 3.925 1.00 93.44 119 LYS A C 1
ATOM 974 O O . LYS A 1 119 ? 8.922 -13.209 3.040 1.00 93.44 119 LYS A O 1
ATOM 979 N N . PRO A 1 120 ? 10.897 -13.996 3.808 1.00 90.81 120 PRO A N 1
ATOM 980 C CA . PRO A 1 120 ? 11.642 -13.757 2.571 1.00 90.81 120 PRO A CA 1
ATOM 981 C C . PRO A 1 120 ? 11.036 -14.503 1.377 1.00 90.81 120 PRO A C 1
ATOM 983 O O . PRO A 1 120 ? 10.359 -15.513 1.564 1.00 90.81 120 PRO A O 1
ATOM 986 N N . VAL A 1 121 ? 11.295 -14.011 0.165 1.00 86.06 121 VAL A N 1
ATOM 987 C CA . VAL A 1 121 ? 11.144 -14.839 -1.043 1.00 86.06 121 VAL A CA 1
ATOM 988 C C . VAL A 1 121 ? 12.141 -16.004 -0.972 1.00 86.06 121 VAL A C 1
ATOM 990 O O . VAL A 1 121 ? 13.291 -15.776 -0.595 1.00 86.06 121 VAL A O 1
ATOM 993 N N . GLU A 1 122 ? 11.674 -17.218 -1.287 1.00 72.25 122 GLU A N 1
ATOM 994 C CA . GLU A 1 122 ? 12.504 -18.429 -1.441 1.00 72.25 122 GLU A CA 1
ATOM 995 C C . GLU A 1 122 ? 13.368 -18.387 -2.708 1.00 72.25 122 GLU A C 1
ATOM 997 O O . GLU A 1 122 ? 12.883 -17.871 -3.744 1.00 72.25 122 GLU A O 1
#

Radius of gyration: 14.5 Å; chains: 1; bounding box: 36×30×40 Å

Organism: Thermus filiformis (NCBI:txid276)

Foldseek 3Di:
DDWPFPDWLVLLLVVLVVQLVVLVVQLVCLVVDPHSVLSNLLSVLLNVLSVVLNVQCVPPNDVRSLVVLLVQLLAQADCPPPPPSPPSNSNSSNVNSVVSCVSRVGDPVSVVVSNVNHHHDD

pLDDT: mean 95.96, std 5.52, range [61.53, 98.88]

Sequence (122 aa):
MEFRITLTTEEIVRGLKHYRRIAKQDVLRAPETPNPEVFRRHAEARREVYAKLAEVAEKEGPEAVVQYALELYRSLPFVTGTPEDAYPEIKGQENALENFFLMIGLDPKLRREARKARKPVE